Protein AF-A0A2V5HSL1-F1 (afdb_monomer)

Foldseek 3Di:
DDDDDDDDPPPPPPDFWDWDWDDQLCVLVVPAVQFWDWDWDADPVVRGIDIDIFRAKHFPDRPPNTKIKGQDAPVPPDDDDDDDGDDDRDPPDFKDFGWDFDDCPCCVPGVITIITTPTMIGTPPCPDRPWGWHDPPPPDIDIDDDDDDPLVVPPPPVVSVD

pLDDT: mean 81.46, std 18.37, range [35.97, 97.44]

Mean predicted aligned error: 8.84 Å

InterPro domains:
  IPR012349 FMN-binding split barrel [G3DSA:2.30.110.10] (6-75)
  IPR012349 FMN-binding split barrel [G3DSA:2.30.110.10] (76-153)

Sequence (162 aa):
MTPKRSHHHHHHHHKVVQFDPYPLAPVYRLIQPGPVLLMTTGSLRDATHNVMTIGFHMMMQHESPPLIGITLGPWNHAPADQVEPPLIAAPHILANIECGVEDTTLVFKYAMWVLRPVKAWTKRGLHQPGTVFHHRGQGVMVADGEVIDLSQRMIKWQEFLD

Nearest PDB structures (foldseek):
  3e4v-assembly1_B  TM=8.737E-01  e=2.425E-10  Methylobacillus flagellatus KT

Solvent-accessible surface area (backbone atoms only — not comparable to full-atom values): 10424 Å² total; per-residue (Å²): 137,84,85,82,81,80,81,80,80,79,79,75,78,76,74,81,65,54,67,39,85,36,69,64,63,64,48,47,78,74,43,61,86,48,48,56,40,78,47,55,45,28,29,71,92,75,73,42,76,46,77,45,80,43,77,54,60,43,64,71,37,57,61,95,64,36,30,35,37,35,60,63,52,89,90,51,88,74,92,77,94,65,69,74,49,70,80,75,80,47,92,84,50,59,64,50,73,45,63,46,84,68,44,62,88,42,30,88,83,65,19,30,39,34,29,28,71,77,48,35,28,31,34,62,89,64,90,56,89,69,84,46,41,29,72,73,57,97,86,42,71,43,63,67,76,88,84,81,87,58,71,94,70,42,82,87,54,54,92,74,69,125

Secondary structure (DSSP, 8-state):
-PPPP---------PPP-EEE--SGGGHHHHTT-PPEEEEE--TTTT--EEEEE-SEEEEESSSS-EEEEE--TTSS---SS--PPP---TT--EEEEEEEEE-TTHHHH-EEEEEEEEEEEETT--SPPPPEEE-STT-EEE-------GGG-TT-GGG--

Radius of gyration: 19.49 Å; Cα contacts (8 Å, |Δi|>4): 245; chains: 1; bounding box: 58×34×68 Å

Organism: NCBI:txid1450541

Structure (mmCIF, N/CA/C/O backbone):
data_AF-A0A2V5HSL1-F1
#
_entry.id   AF-A0A2V5HSL1-F1
#
loop_
_atom_site.group_PDB
_atom_site.id
_atom_site.type_symbol
_atom_site.label_atom_id
_atom_site.label_alt_id
_atom_site.label_comp_id
_atom_site.label_asym_id
_atom_site.label_entity_id
_atom_site.label_seq_id
_atom_site.pdbx_PDB_ins_code
_atom_site.Cartn_x
_atom_site.Cartn_y
_atom_site.Cartn_z
_atom_site.occupancy
_atom_site.B_iso_or_equiv
_atom_site.auth_seq_id
_atom_site.auth_comp_id
_atom_site.auth_asym_id
_atom_site.auth_atom_id
_atom_site.pdbx_PDB_model_num
ATOM 1 N N . MET A 1 1 ? -39.343 -18.697 -42.629 1.00 41.25 1 MET A N 1
ATOM 2 C CA . MET A 1 1 ? -38.981 -17.336 -42.174 1.00 41.25 1 MET A CA 1
ATOM 3 C C . MET A 1 1 ? -38.807 -17.375 -40.664 1.00 41.25 1 MET A C 1
ATOM 5 O O . MET A 1 1 ? -39.775 -17.611 -39.959 1.00 41.25 1 MET A O 1
ATOM 9 N N . THR A 1 2 ? -37.574 -17.267 -40.178 1.00 37.53 2 THR A N 1
ATOM 10 C CA . THR A 1 2 ? -37.219 -17.272 -38.749 1.00 37.53 2 THR A CA 1
ATOM 11 C C . THR A 1 2 ? -37.430 -15.881 -38.133 1.00 37.53 2 THR A C 1
ATOM 13 O O . THR A 1 2 ? -37.124 -14.884 -38.792 1.00 37.53 2 THR A O 1
ATOM 16 N N . PRO A 1 3 ? -37.944 -15.766 -36.893 1.00 40.22 3 PRO A N 1
ATOM 17 C CA . PRO A 1 3 ? -38.173 -14.468 -36.271 1.00 40.22 3 PRO A CA 1
ATOM 18 C C . PRO A 1 3 ? -36.842 -13.866 -35.796 1.00 40.22 3 PRO A C 1
ATOM 20 O O . PRO A 1 3 ? -36.051 -14.521 -35.115 1.00 40.22 3 PRO A O 1
ATOM 23 N N . LYS A 1 4 ? -36.582 -12.607 -36.166 1.00 37.91 4 LYS A N 1
ATOM 24 C CA . LYS A 1 4 ? -35.424 -11.838 -35.689 1.00 37.91 4 LYS A CA 1
ATOM 25 C C . LYS A 1 4 ? -35.581 -11.559 -34.189 1.00 37.91 4 LYS A C 1
ATOM 27 O O . LYS A 1 4 ? -36.530 -10.893 -33.786 1.00 37.91 4 LYS A O 1
ATOM 32 N N . ARG A 1 5 ? -34.634 -12.034 -33.371 1.00 44.00 5 ARG A N 1
ATOM 33 C CA . ARG A 1 5 ? -34.472 -11.595 -31.975 1.00 44.00 5 ARG A CA 1
ATOM 34 C C . ARG A 1 5 ? -34.102 -10.110 -31.962 1.00 44.00 5 ARG A C 1
ATOM 36 O O . ARG A 1 5 ? -33.092 -9.721 -32.542 1.00 44.00 5 ARG A O 1
ATOM 43 N N . SER A 1 6 ? -34.909 -9.294 -31.293 1.00 38.91 6 SER A N 1
ATOM 44 C CA . SER A 1 6 ? -34.571 -7.911 -30.967 1.00 38.91 6 SER A CA 1
ATOM 45 C C . SER A 1 6 ? -33.485 -7.901 -29.891 1.00 38.91 6 SER A C 1
ATOM 47 O O . SER A 1 6 ? -33.714 -8.341 -28.764 1.00 38.91 6 SER A O 1
ATOM 49 N N . HIS A 1 7 ? -32.298 -7.407 -30.232 1.00 40.47 7 HIS A N 1
ATOM 50 C CA . HIS A 1 7 ? -31.260 -7.111 -29.252 1.00 40.47 7 HIS A CA 1
ATOM 51 C C . HIS A 1 7 ? -31.676 -5.871 -28.452 1.00 40.47 7 HIS A C 1
ATOM 53 O O . HIS A 1 7 ? -31.637 -4.751 -28.959 1.00 40.47 7 HIS A O 1
ATOM 59 N N . HIS A 1 8 ? -32.091 -6.065 -27.201 1.00 36.66 8 HIS A N 1
ATOM 60 C CA . HIS A 1 8 ? -32.171 -4.971 -26.241 1.00 36.66 8 HIS A CA 1
ATOM 61 C C . HIS A 1 8 ? -30.748 -4.559 -25.857 1.00 36.66 8 HIS A C 1
ATOM 63 O O . HIS A 1 8 ? -30.055 -5.271 -25.133 1.00 36.66 8 HIS A O 1
ATOM 69 N N . HIS A 1 9 ? -30.306 -3.407 -26.359 1.00 37.47 9 HIS A N 1
ATOM 70 C CA . HIS A 1 9 ? -29.132 -2.726 -25.832 1.00 37.47 9 HIS A CA 1
ATOM 71 C C . HIS A 1 9 ? -29.469 -2.197 -24.435 1.00 37.47 9 HIS A C 1
ATOM 73 O O . HIS A 1 9 ? -30.113 -1.160 -24.285 1.00 37.47 9 HIS A O 1
ATOM 79 N N . HIS A 1 10 ? -29.039 -2.913 -23.396 1.00 38.44 10 HIS A N 1
ATOM 80 C CA . HIS A 1 10 ? -28.945 -2.329 -22.066 1.00 38.44 10 HIS A CA 1
ATOM 81 C C . HIS A 1 10 ? -27.828 -1.285 -22.083 1.00 38.44 10 HIS A C 1
ATOM 83 O O . HIS A 1 10 ? -26.644 -1.611 -22.015 1.00 38.44 10 HIS A O 1
ATOM 89 N N . HIS A 1 11 ? -28.208 -0.013 -22.186 1.00 36.59 11 HIS A N 1
ATOM 90 C CA . HIS A 1 11 ? -27.325 1.090 -21.840 1.00 36.59 11 HIS A CA 1
ATOM 91 C C . HIS A 1 11 ? -27.039 1.018 -20.337 1.00 36.59 11 HIS A C 1
ATOM 93 O O . HIS A 1 11 ? -27.795 1.536 -19.517 1.00 36.59 11 HIS A O 1
ATOM 99 N N . HIS A 1 12 ? -25.943 0.360 -19.959 1.00 43.25 12 HIS A N 1
ATOM 100 C CA . HIS A 1 12 ? -25.367 0.554 -18.639 1.00 43.25 12 HIS A CA 1
ATOM 101 C C . HIS A 1 12 ? -24.840 1.986 -18.573 1.00 43.25 12 HIS A C 1
ATOM 103 O O . HIS A 1 12 ? -23.772 2.299 -19.092 1.00 43.25 12 HIS A O 1
ATOM 109 N N . HIS A 1 13 ? -25.602 2.879 -17.944 1.00 42.84 13 HIS A N 1
ATOM 110 C CA . HIS A 1 13 ? -25.047 4.120 -17.426 1.00 42.84 13 HIS A CA 1
ATOM 111 C C . HIS A 1 13 ? -23.983 3.751 -16.391 1.00 42.84 13 HIS A C 1
ATOM 113 O O . HIS A 1 13 ? -24.293 3.457 -15.235 1.00 42.84 13 HIS A O 1
ATOM 119 N N . HIS A 1 14 ? -22.719 3.714 -16.813 1.00 49.56 14 HIS A N 1
ATOM 120 C CA . HIS A 1 14 ? -21.598 3.673 -15.890 1.00 49.56 14 HIS A CA 1
ATOM 121 C C . HIS A 1 14 ? -21.644 4.965 -15.076 1.00 49.56 14 HIS A C 1
ATOM 123 O O . HIS A 1 14 ? -21.307 6.039 -15.570 1.00 49.56 14 HIS A O 1
ATOM 129 N N . LYS A 1 15 ? -22.133 4.875 -13.833 1.00 56.97 15 LYS A N 1
ATOM 130 C CA . LYS A 1 15 ? -21.980 5.960 -12.864 1.00 56.97 15 LYS A CA 1
ATOM 131 C C . LYS 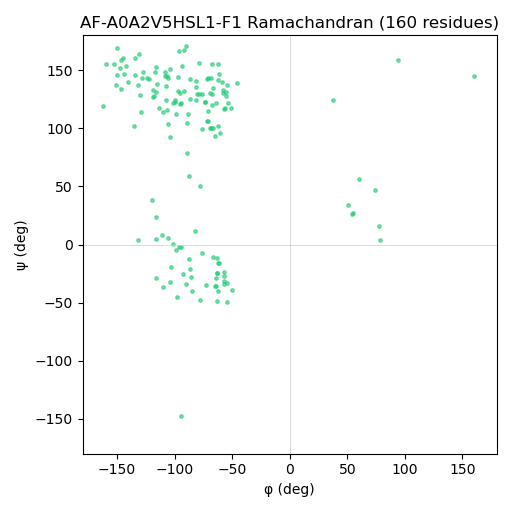A 1 15 ? -20.490 6.278 -12.788 1.00 56.97 15 LYS A C 1
ATOM 133 O O . LYS A 1 15 ? -19.696 5.390 -12.482 1.00 56.97 15 LYS A O 1
ATOM 138 N N . VAL A 1 16 ? -20.131 7.524 -13.084 1.00 64.88 16 VAL A N 1
ATOM 139 C CA . VAL A 1 16 ? -18.763 8.017 -12.925 1.00 64.88 16 VAL A CA 1
ATOM 140 C C . VAL A 1 16 ? -18.369 7.806 -11.466 1.00 64.88 16 VAL A C 1
ATOM 142 O O . VAL A 1 16 ? -19.008 8.347 -10.563 1.00 64.88 16 VAL A O 1
ATOM 145 N N . VAL A 1 17 ? -17.362 6.968 -11.233 1.00 75.81 17 VAL A N 1
ATOM 146 C CA . VAL A 1 17 ? -16.816 6.741 -9.895 1.00 75.81 17 VAL A CA 1
ATOM 147 C C . VAL A 1 17 ? -16.009 7.978 -9.525 1.00 75.81 17 VAL A C 1
ATOM 149 O O . VAL A 1 17 ? -15.108 8.374 -10.259 1.00 75.81 17 VAL A O 1
ATOM 152 N N . GLN A 1 18 ? -16.367 8.610 -8.412 1.00 84.75 18 GLN A N 1
ATOM 153 C CA . GLN A 1 18 ? -15.687 9.796 -7.901 1.00 84.75 18 GLN A CA 1
ATOM 154 C C . GLN A 1 18 ? -14.837 9.418 -6.693 1.00 84.75 18 GLN A C 1
ATOM 156 O O . GLN A 1 18 ? -15.241 8.583 -5.881 1.00 84.75 18 GLN A O 1
ATOM 161 N N . PHE A 1 19 ? -13.680 10.059 -6.579 1.00 87.50 19 PHE A N 1
ATOM 162 C CA . PHE A 1 19 ? -12.764 9.906 -5.459 1.00 87.50 19 PHE A CA 1
ATOM 163 C C . PHE A 1 19 ? -12.485 11.273 -4.839 1.00 87.50 19 PHE A C 1
ATOM 165 O O . PHE A 1 19 ? -12.383 12.267 -5.562 1.00 87.50 19 PHE A O 1
ATOM 172 N N . ASP A 1 20 ? -12.360 11.307 -3.518 1.00 90.44 20 ASP A N 1
ATOM 173 C CA . ASP A 1 20 ? -11.987 12.495 -2.757 1.00 90.44 20 ASP A CA 1
ATOM 174 C C . ASP A 1 20 ? -10.538 12.354 -2.261 1.00 90.44 20 ASP A C 1
ATOM 176 O O . ASP A 1 20 ? -10.108 11.231 -1.970 1.00 90.44 20 ASP A O 1
ATOM 180 N N . PRO A 1 21 ? -9.758 13.451 -2.187 1.00 91.88 21 PRO A N 1
ATOM 181 C CA . PRO A 1 21 ? -8.401 13.408 -1.651 1.00 91.88 21 PRO A CA 1
ATOM 182 C C . PRO A 1 21 ? -8.366 12.805 -0.246 1.00 91.88 21 PRO A C 1
ATOM 184 O O . PRO A 1 21 ? -9.189 13.141 0.605 1.00 91.88 21 PRO A O 1
ATOM 187 N N . TYR A 1 22 ? -7.383 11.945 -0.004 1.00 90.31 22 TYR A N 1
ATOM 188 C CA . TYR A 1 22 ? -7.153 11.296 1.278 1.00 90.31 22 TYR A CA 1
ATOM 189 C C . TYR A 1 22 ? -5.801 11.744 1.855 1.00 90.31 22 TYR A C 1
ATOM 191 O O . TYR A 1 22 ? -4.806 11.738 1.122 1.00 90.31 22 TYR A O 1
ATOM 199 N N . PRO A 1 23 ? -5.726 12.153 3.135 1.00 91.69 23 PRO A N 1
ATOM 200 C CA . PRO A 1 23 ? -4.466 12.576 3.738 1.00 91.69 23 PRO A CA 1
ATOM 201 C C . PRO A 1 23 ? -3.430 11.442 3.759 1.00 91.69 23 PRO A C 1
ATOM 203 O O . PRO A 1 23 ? -3.779 10.277 3.932 1.00 91.69 23 PRO A O 1
ATOM 206 N N . LEU A 1 24 ? -2.143 11.776 3.612 1.00 91.25 24 LEU A N 1
ATOM 207 C CA . LEU A 1 24 ? -1.077 10.766 3.555 1.00 91.25 24 LEU A CA 1
ATOM 208 C C . LEU A 1 24 ? -0.776 10.110 4.910 1.00 91.25 24 LEU A C 1
ATOM 210 O O . LEU A 1 24 ? -0.477 8.920 4.941 1.00 91.25 24 LEU A O 1
ATOM 214 N N . ALA A 1 25 ? -0.870 10.860 6.013 1.00 90.06 25 ALA A N 1
ATOM 215 C CA . ALA A 1 25 ? -0.601 10.353 7.362 1.00 90.06 25 ALA A CA 1
A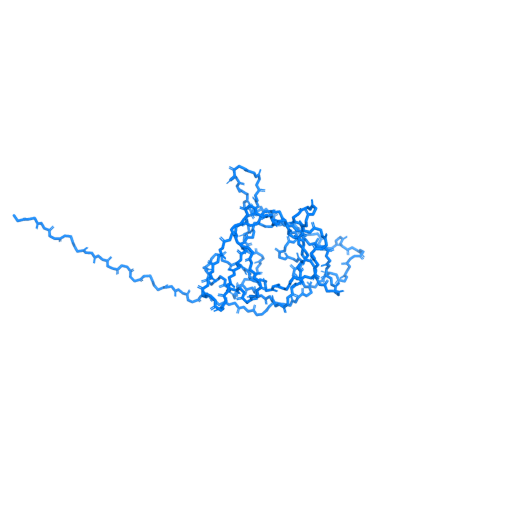TOM 216 C C . ALA A 1 25 ? -1.432 9.095 7.712 1.00 90.06 25 ALA A C 1
ATOM 218 O O . ALA A 1 25 ? -0.840 8.075 8.055 1.00 90.06 25 ALA A O 1
ATOM 219 N N . PRO A 1 26 ? -2.765 9.064 7.513 1.00 91.50 26 PRO A N 1
ATOM 220 C CA . PRO A 1 26 ? -3.578 7.888 7.809 1.00 91.50 26 PRO A CA 1
ATOM 221 C C . PRO A 1 26 ? -3.588 6.806 6.712 1.00 91.50 26 PRO A C 1
ATOM 223 O O . PRO A 1 26 ? -4.386 5.876 6.801 1.00 91.50 26 PRO A O 1
ATOM 226 N N . VAL A 1 27 ? -2.715 6.845 5.690 1.00 92.00 27 VAL A N 1
ATOM 227 C CA . VAL A 1 27 ? -2.665 5.799 4.634 1.00 92.00 27 VAL A CA 1
ATOM 228 C C . VAL A 1 27 ? -2.433 4.400 5.211 1.00 92.00 27 VAL A C 1
ATOM 230 O O . VAL A 1 27 ? -2.931 3.419 4.653 1.00 92.00 27 VAL A O 1
ATOM 233 N N . TYR A 1 28 ? -1.773 4.293 6.369 1.00 92.44 28 TYR A N 1
ATOM 234 C CA . TYR A 1 28 ? -1.626 3.020 7.074 1.00 92.44 28 TYR A CA 1
ATOM 235 C C . TYR A 1 28 ? -2.973 2.334 7.342 1.00 92.44 28 TYR A C 1
ATOM 237 O O . TYR A 1 28 ? -3.049 1.112 7.237 1.00 92.44 28 TYR A O 1
ATOM 245 N N . ARG A 1 29 ? -4.055 3.093 7.577 1.00 92.25 29 ARG A N 1
ATOM 246 C CA . ARG A 1 29 ? -5.405 2.554 7.821 1.00 92.25 29 ARG A CA 1
ATOM 247 C C . ARG A 1 29 ? -5.956 1.780 6.613 1.00 92.25 29 ARG A C 1
ATOM 249 O O . ARG A 1 29 ? -6.796 0.905 6.790 1.00 92.25 29 ARG A O 1
ATOM 256 N N . LEU A 1 30 ? -5.474 2.066 5.399 1.00 92.62 30 LEU A N 1
ATOM 257 C CA . LEU A 1 30 ? -5.884 1.383 4.165 1.00 92.62 30 LEU A CA 1
ATOM 258 C C . LEU A 1 30 ? -5.090 0.096 3.898 1.00 92.62 30 LEU A C 1
ATOM 260 O O . LEU A 1 30 ? -5.593 -0.800 3.230 1.00 92.62 30 LEU A O 1
ATOM 264 N N . ILE A 1 31 ? -3.849 0.009 4.383 1.00 94.62 31 ILE A N 1
ATOM 265 C CA . ILE A 1 31 ? -2.888 -1.041 4.001 1.00 94.62 31 ILE A CA 1
ATOM 266 C C . ILE A 1 31 ? -2.607 -2.023 5.139 1.00 94.62 31 ILE A C 1
ATOM 268 O O . ILE A 1 31 ? -2.457 -3.219 4.897 1.00 94.62 31 ILE A O 1
ATOM 272 N N . GLN A 1 32 ? -2.560 -1.549 6.384 1.00 94.62 32 GLN A N 1
ATOM 273 C CA . GLN A 1 32 ? -2.204 -2.342 7.563 1.00 94.62 32 GLN A CA 1
ATOM 274 C C . GLN A 1 32 ? -3.078 -3.592 7.788 1.00 94.62 32 GLN A C 1
ATOM 276 O O . GLN A 1 32 ? -2.512 -4.602 8.208 1.00 94.62 32 GLN A O 1
ATOM 281 N N . PRO A 1 33 ? -4.393 -3.606 7.472 1.00 93.31 33 PRO A N 1
ATOM 282 C CA . PRO A 1 33 ? -5.200 -4.831 7.545 1.00 93.31 33 PRO A CA 1
ATOM 283 C C . PRO A 1 33 ? -4.758 -5.944 6.577 1.00 93.31 33 PRO A C 1
ATOM 285 O O . PRO A 1 33 ? -5.218 -7.076 6.686 1.00 93.31 33 PRO A O 1
ATOM 288 N N . GLY A 1 34 ? -3.879 -5.642 5.617 1.00 95.19 34 GLY A N 1
ATOM 289 C CA . GLY A 1 34 ? -3.389 -6.588 4.618 1.00 95.19 34 GLY A CA 1
ATOM 290 C C . GLY A 1 34 ? -4.402 -6.934 3.519 1.00 95.19 34 GLY A C 1
ATOM 291 O O . GLY A 1 34 ? -4.584 -8.125 3.245 1.00 95.19 34 GLY A O 1
ATOM 292 N N . PRO A 1 35 ? -5.093 -5.959 2.892 1.00 95.69 35 PRO A N 1
ATOM 293 C CA . PRO A 1 35 ? -5.967 -6.243 1.758 1.00 95.69 35 PRO A CA 1
ATOM 294 C C . PRO A 1 35 ? -5.170 -6.701 0.537 1.00 95.69 35 PRO A C 1
ATOM 296 O O . PRO A 1 35 ? -4.023 -6.322 0.344 1.00 95.69 35 PRO A O 1
ATOM 299 N N . VAL A 1 36 ? -5.789 -7.441 -0.366 1.00 95.38 36 VAL A N 1
ATOM 300 C CA . VAL A 1 36 ? -5.261 -7.651 -1.711 1.00 95.38 36 VAL A CA 1
ATOM 301 C C . VAL A 1 36 ? -5.301 -6.329 -2.471 1.00 95.38 36 VAL A C 1
ATOM 303 O O . VAL A 1 36 ? -6.341 -5.675 -2.538 1.00 95.38 36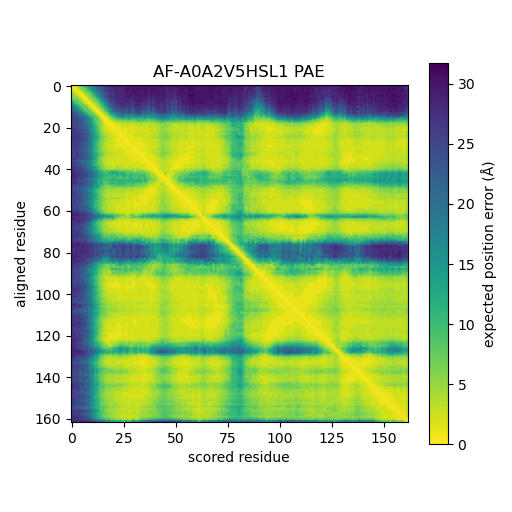 VAL A O 1
ATOM 306 N N . LEU A 1 37 ? -4.174 -5.953 -3.071 1.00 94.44 37 LEU A N 1
ATOM 307 C CA . LEU A 1 37 ? -4.041 -4.716 -3.835 1.00 94.44 37 LEU A CA 1
ATOM 308 C C . LEU A 1 37 ? -4.054 -4.997 -5.336 1.00 94.44 37 LEU A C 1
ATOM 310 O O . LEU A 1 37 ? -3.590 -6.045 -5.794 1.00 94.44 37 LEU A O 1
ATOM 314 N N . LEU A 1 38 ? -4.523 -4.019 -6.108 1.00 92.38 38 LEU A N 1
ATOM 315 C CA . LEU A 1 38 ? -4.214 -3.921 -7.529 1.00 92.38 38 LEU A CA 1
ATOM 316 C C . LEU A 1 38 ? -3.096 -2.898 -7.701 1.00 92.38 38 LEU A C 1
ATOM 318 O O . LEU A 1 38 ? -3.236 -1.750 -7.291 1.00 92.38 38 LEU A O 1
ATOM 322 N N . MET A 1 39 ? -1.993 -3.323 -8.304 1.00 90.00 39 MET A N 1
ATOM 323 C CA . MET A 1 39 ? -0.881 -2.461 -8.662 1.00 90.00 39 MET A CA 1
ATOM 324 C C . MET A 1 39 ? -0.956 -2.151 -10.147 1.00 90.00 39 MET A C 1
ATOM 326 O O . MET A 1 39 ? -0.928 -3.050 -10.988 1.00 90.00 39 MET A O 1
ATOM 330 N N . THR A 1 40 ? -1.030 -0.865 -10.452 1.00 86.81 40 THR A N 1
ATOM 331 C CA . THR A 1 40 ? -0.934 -0.341 -11.807 1.00 86.81 40 THR A CA 1
ATOM 332 C C . THR A 1 40 ? 0.488 0.122 -12.077 1.00 86.81 40 THR A C 1
ATOM 334 O O . THR A 1 40 ? 1.061 0.868 -11.285 1.00 86.81 40 THR A O 1
ATOM 337 N N . THR A 1 41 ? 1.047 -0.284 -13.207 1.00 80.56 41 THR A N 1
ATOM 338 C CA . THR A 1 41 ? 2.301 0.254 -13.753 1.00 80.56 41 THR A CA 1
ATOM 339 C C . THR A 1 41 ? 2.081 0.605 -15.221 1.00 80.56 41 THR A C 1
ATOM 341 O O . THR A 1 41 ? 1.087 0.189 -15.814 1.00 80.56 41 THR A O 1
ATOM 344 N N . GLY A 1 42 ? 2.956 1.396 -15.836 1.00 73.88 42 GLY A N 1
ATOM 345 C CA . GLY A 1 42 ? 2.791 1.721 -17.254 1.00 73.88 42 GLY A CA 1
ATOM 346 C C . GLY A 1 42 ? 3.533 2.968 -17.693 1.00 73.88 42 GLY A C 1
ATOM 347 O O . GLY A 1 42 ? 3.629 3.906 -16.922 1.00 73.88 42 GLY A O 1
ATOM 348 N N . SER A 1 43 ? 4.047 2.997 -18.919 1.00 67.19 43 SER A N 1
ATOM 349 C CA . SER A 1 43 ? 4.791 4.135 -19.462 1.00 67.19 43 SER A CA 1
ATOM 350 C C . SER A 1 43 ? 3.874 5.064 -20.248 1.00 67.19 43 SER A C 1
ATOM 352 O O . SER A 1 43 ? 3.295 4.656 -21.255 1.00 67.19 43 SER A O 1
ATOM 354 N N . LEU A 1 44 ? 3.805 6.340 -19.849 1.00 65.62 44 LEU A N 1
ATOM 355 C CA . LEU A 1 44 ? 3.140 7.376 -20.650 1.00 65.62 44 LEU A CA 1
ATOM 356 C C . LEU A 1 44 ? 3.847 7.593 -21.994 1.00 65.62 44 LEU A C 1
ATOM 358 O O . LEU A 1 44 ? 3.187 7.828 -23.003 1.00 65.62 44 LEU A O 1
ATOM 362 N N . ARG A 1 45 ? 5.182 7.480 -22.018 1.00 71.25 45 ARG A N 1
ATOM 363 C CA . ARG A 1 45 ? 5.997 7.616 -23.235 1.00 71.25 45 ARG A CA 1
ATOM 364 C C . ARG A 1 45 ? 5.651 6.548 -24.266 1.00 71.25 45 ARG A C 1
ATOM 366 O O . ARG A 1 45 ? 5.603 6.842 -25.456 1.00 71.25 45 ARG A O 1
ATOM 373 N N . ASP A 1 46 ? 5.415 5.328 -23.799 1.00 72.25 46 ASP A N 1
ATOM 374 C CA . ASP A 1 46 ? 5.208 4.163 -24.661 1.00 72.25 46 ASP A CA 1
ATOM 375 C C . ASP A 1 46 ? 3.727 3.734 -24.715 1.00 72.25 46 ASP A C 1
ATOM 377 O O . ASP A 1 46 ? 3.398 2.709 -25.308 1.00 72.25 46 ASP A O 1
ATOM 381 N N . ALA A 1 47 ? 2.833 4.518 -24.098 1.00 74.44 47 ALA A N 1
ATOM 382 C CA . ALA A 1 47 ? 1.398 4.257 -23.955 1.00 74.44 47 ALA A CA 1
ATOM 383 C C . ALA A 1 47 ? 1.065 2.851 -23.413 1.00 74.44 47 ALA A C 1
ATOM 385 O O . ALA A 1 47 ? 0.052 2.246 -23.778 1.00 74.44 47 ALA A O 1
ATOM 386 N N . THR A 1 48 ? 1.914 2.318 -22.532 1.00 74.31 48 THR A N 1
ATOM 387 C CA . THR A 1 48 ? 1.735 0.991 -21.940 1.00 74.31 48 THR A CA 1
ATOM 388 C C . THR A 1 48 ? 1.082 1.092 -20.575 1.00 74.31 48 THR A C 1
ATOM 390 O O . THR A 1 48 ? 1.355 2.007 -19.807 1.00 74.31 48 THR A O 1
ATOM 393 N N . HIS A 1 49 ? 0.234 0.119 -20.256 1.00 76.69 49 HIS A N 1
ATOM 394 C CA . HIS A 1 49 ? -0.390 -0.009 -18.947 1.00 76.69 49 HIS A CA 1
ATOM 395 C C . HIS A 1 49 ? -0.434 -1.483 -18.568 1.00 76.69 49 HIS A C 1
ATOM 397 O O . HIS A 1 49 ? -0.715 -2.341 -19.405 1.00 76.69 49 HIS A O 1
ATOM 403 N N . ASN A 1 50 ? -0.168 -1.768 -17.304 1.00 80.69 50 ASN A N 1
ATOM 404 C CA . ASN A 1 50 ? -0.246 -3.089 -16.722 1.00 80.69 50 ASN A CA 1
ATOM 405 C C . ASN A 1 50 ? -0.980 -2.997 -15.386 1.00 80.69 50 ASN A C 1
ATOM 407 O O . ASN A 1 50 ? -0.860 -2.010 -14.659 1.00 80.69 50 ASN A O 1
ATOM 411 N N . VAL A 1 51 ? -1.737 -4.039 -15.071 1.00 85.00 51 VAL A N 1
ATOM 412 C CA . VAL A 1 51 ? -2.406 -4.195 -13.784 1.00 85.00 51 VAL A CA 1
ATOM 413 C C . VAL A 1 51 ? -2.078 -5.581 -13.269 1.00 85.00 51 VAL A C 1
ATOM 415 O O . VAL A 1 51 ? -2.259 -6.571 -13.976 1.00 85.00 51 VAL A O 1
ATOM 418 N N . MET A 1 52 ? -1.616 -5.657 -12.029 1.00 86.81 52 MET A N 1
ATOM 419 C CA . MET A 1 52 ? -1.318 -6.917 -11.362 1.00 86.81 52 MET A CA 1
ATOM 420 C C . MET A 1 52 ? -1.876 -6.933 -9.947 1.00 86.81 52 MET A C 1
ATOM 422 O O . MET A 1 52 ? -2.157 -5.893 -9.357 1.00 86.81 52 MET A O 1
ATOM 426 N N . THR A 1 53 ? -2.033 -8.126 -9.392 1.00 90.56 53 THR A N 1
ATOM 427 C CA . THR A 1 53 ? -2.493 -8.310 -8.019 1.00 90.56 53 THR A CA 1
ATOM 428 C C . THR A 1 53 ? -1.298 -8.467 -7.085 1.00 90.56 53 THR A C 1
ATOM 430 O O . THR A 1 53 ? -0.430 -9.299 -7.339 1.00 90.56 53 THR A O 1
ATOM 433 N N . ILE A 1 54 ? -1.267 -7.710 -5.988 1.00 92.62 54 ILE A N 1
ATOM 434 C CA . ILE A 1 54 ? -0.236 -7.815 -4.949 1.00 92.62 54 ILE A CA 1
ATOM 435 C C . ILE A 1 54 ? -0.880 -8.316 -3.657 1.00 92.62 54 ILE A C 1
ATOM 437 O O . ILE A 1 54 ? -1.747 -7.661 -3.081 1.00 92.62 54 ILE A O 1
ATOM 441 N N . GLY A 1 55 ? -0.436 -9.491 -3.204 1.00 92.62 55 GLY A N 1
ATOM 442 C CA . GLY A 1 55 ? -0.784 -10.046 -1.891 1.00 92.62 55 GLY A CA 1
ATOM 443 C C . GLY A 1 55 ? 0.333 -9.916 -0.854 1.00 92.62 55 GLY A C 1
ATOM 444 O O . GLY A 1 55 ? 0.067 -10.009 0.337 1.00 92.62 55 GLY A O 1
ATOM 445 N N . PHE A 1 56 ? 1.581 -9.708 -1.289 1.00 95.50 56 PHE A N 1
ATOM 446 C CA . PHE A 1 56 ? 2.745 -9.600 -0.405 1.00 95.50 56 PHE A CA 1
ATOM 447 C C . PHE A 1 56 ? 3.161 -8.136 -0.280 1.00 95.50 56 PHE A C 1
ATOM 449 O O . PHE A 1 56 ? 3.923 -7.615 -1.098 1.00 95.50 56 PHE A O 1
ATOM 456 N N . HIS A 1 57 ? 2.621 -7.474 0.739 1.00 97.12 57 HIS A N 1
ATOM 457 C CA . HIS A 1 57 ? 2.935 -6.093 1.086 1.00 97.12 57 HIS A CA 1
ATOM 458 C C . HIS A 1 57 ? 2.782 -5.856 2.592 1.00 97.12 57 HIS A C 1
ATOM 460 O O . HIS A 1 57 ? 2.267 -6.711 3.313 1.00 97.12 57 HIS A O 1
ATOM 466 N N . MET A 1 58 ? 3.258 -4.707 3.066 1.00 97.06 58 MET A N 1
ATOM 467 C CA . MET A 1 58 ? 3.105 -4.267 4.451 1.00 97.06 58 MET A C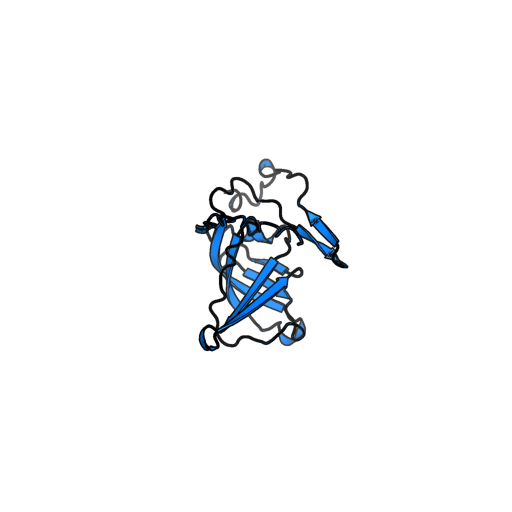A 1
ATOM 468 C C . MET A 1 58 ? 3.284 -2.755 4.582 1.00 97.06 58 MET A C 1
ATOM 470 O O . MET A 1 58 ? 4.026 -2.140 3.815 1.00 97.06 58 MET A O 1
ATOM 474 N N . MET A 1 59 ? 2.690 -2.168 5.622 1.00 96.44 59 MET A N 1
ATOM 475 C CA . MET A 1 59 ? 3.150 -0.873 6.125 1.00 96.44 59 MET A CA 1
ATOM 476 C C . MET A 1 59 ? 4.520 -1.036 6.789 1.00 96.44 59 MET A C 1
ATOM 478 O O . MET A 1 59 ? 4.695 -1.910 7.635 1.00 96.44 59 MET A O 1
ATOM 482 N N . MET A 1 60 ? 5.477 -0.187 6.418 1.00 96.25 60 MET A N 1
ATOM 483 C CA . MET A 1 60 ? 6.819 -0.140 7.010 1.00 96.25 60 MET A CA 1
ATOM 484 C C . MET A 1 60 ? 6.990 1.038 7.974 1.00 96.25 60 MET A C 1
ATOM 486 O O . MET A 1 60 ? 7.712 0.920 8.960 1.00 96.25 60 MET A O 1
ATOM 490 N N . GLN A 1 61 ? 6.321 2.163 7.709 1.00 94.00 61 GLN A N 1
ATOM 491 C CA . GLN A 1 61 ? 6.412 3.382 8.517 1.00 94.00 61 GLN A CA 1
ATOM 492 C C . GLN A 1 61 ? 5.100 4.174 8.436 1.00 94.00 61 GLN A C 1
ATOM 494 O O . GLN A 1 61 ? 4.535 4.283 7.349 1.00 94.00 61 GLN A O 1
ATOM 499 N N . HIS A 1 62 ? 4.611 4.701 9.568 1.00 86.50 62 HIS A N 1
ATOM 500 C CA . HIS A 1 62 ? 3.341 5.444 9.638 1.00 86.50 62 HIS A CA 1
ATOM 501 C C . HIS A 1 62 ? 3.490 6.875 9.107 1.00 86.50 62 HIS A C 1
ATOM 503 O O . HIS A 1 62 ? 2.694 7.308 8.282 1.00 86.50 62 HIS A O 1
ATOM 509 N N . GLU A 1 63 ? 4.528 7.597 9.541 1.00 83.19 63 GLU A N 1
ATOM 510 C CA . GLU A 1 63 ? 4.717 9.015 9.219 1.00 83.19 63 GLU A CA 1
ATOM 511 C C . GLU A 1 63 ? 6.199 9.383 9.033 1.00 83.19 63 GLU A C 1
ATOM 513 O O . GLU A 1 63 ? 7.089 8.682 9.508 1.00 83.19 63 GLU A O 1
ATOM 518 N N . SER A 1 64 ? 6.453 10.513 8.361 1.00 81.50 64 SER A N 1
ATOM 519 C CA . SER A 1 64 ? 7.777 11.123 8.111 1.00 81.50 64 SER A CA 1
ATOM 520 C C . SER A 1 64 ? 8.827 10.296 7.333 1.00 81.50 64 SER A C 1
ATOM 522 O O . SER A 1 64 ? 9.955 10.160 7.811 1.00 81.50 64 SER A O 1
ATOM 524 N N . PRO A 1 65 ? 8.548 9.812 6.106 1.00 89.88 65 PRO A N 1
ATOM 525 C CA . PRO A 1 65 ? 7.259 9.713 5.415 1.00 89.88 65 PRO A CA 1
ATOM 526 C C . PRO A 1 65 ? 6.581 8.347 5.665 1.00 89.88 65 PRO A C 1
ATOM 528 O O . PRO A 1 65 ? 7.231 7.422 6.155 1.00 89.88 65 PRO A O 1
ATOM 531 N N . PRO A 1 66 ? 5.289 8.172 5.322 1.00 93.50 66 PRO A N 1
ATOM 532 C CA . PRO A 1 66 ? 4.714 6.833 5.247 1.00 93.50 66 PRO A CA 1
ATOM 533 C C . PRO A 1 66 ? 5.494 5.982 4.238 1.00 93.50 66 PRO A C 1
ATOM 535 O O . PRO A 1 66 ? 5.859 6.472 3.169 1.00 93.50 66 PRO A O 1
ATOM 538 N N . LEU A 1 67 ? 5.727 4.710 4.563 1.00 97.06 67 LEU A N 1
ATOM 539 C CA . LEU A 1 67 ? 6.423 3.763 3.686 1.00 97.06 67 LEU A CA 1
ATOM 540 C C . LEU A 1 67 ? 5.645 2.456 3.580 1.00 97.06 67 LEU A C 1
ATOM 542 O O . LEU A 1 67 ? 5.170 1.920 4.585 1.00 97.06 67 LEU A O 1
ATOM 546 N N . ILE A 1 68 ? 5.561 1.928 2.363 1.00 97.38 68 ILE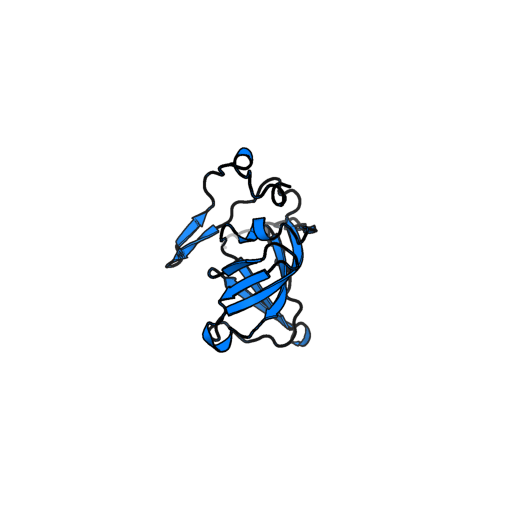 A N 1
ATOM 547 C CA . ILE A 1 68 ? 4.932 0.649 2.038 1.00 97.38 68 ILE A CA 1
ATOM 548 C C . ILE A 1 68 ? 5.999 -0.264 1.444 1.00 97.38 68 ILE A C 1
ATOM 550 O O . ILE A 1 68 ? 6.666 0.095 0.477 1.00 97.38 68 ILE A O 1
ATOM 554 N N . GLY A 1 69 ? 6.144 -1.459 2.004 1.00 97.19 69 GLY A N 1
ATOM 555 C CA . GLY A 1 69 ? 6.964 -2.513 1.422 1.00 97.19 69 GLY A CA 1
ATOM 556 C C . GLY A 1 69 ? 6.109 -3.391 0.522 1.00 97.19 69 GLY A C 1
ATOM 557 O O . GLY A 1 69 ? 5.049 -3.839 0.956 1.00 97.19 69 GLY A O 1
ATOM 558 N N . ILE A 1 70 ? 6.564 -3.678 -0.698 1.00 96.62 70 ILE A N 1
ATOM 559 C CA . ILE A 1 70 ? 5.941 -4.682 -1.574 1.00 96.62 70 ILE A CA 1
ATOM 560 C C . ILE A 1 70 ? 6.976 -5.688 -2.068 1.00 96.62 70 ILE A C 1
ATOM 562 O O . ILE A 1 70 ? 8.139 -5.342 -2.282 1.00 96.62 70 ILE A O 1
ATOM 566 N N . THR A 1 71 ? 6.553 -6.930 -2.295 1.00 93.38 71 THR A N 1
ATOM 567 C CA . THR A 1 71 ? 7.375 -7.923 -2.994 1.00 93.38 71 THR A CA 1
ATOM 568 C C . THR A 1 71 ? 6.953 -8.015 -4.455 1.00 93.38 71 THR A C 1
ATOM 570 O O . THR A 1 71 ? 5.867 -8.500 -4.771 1.00 93.38 71 THR A O 1
ATOM 573 N N . LEU A 1 72 ? 7.835 -7.582 -5.352 1.00 88.62 72 LEU A N 1
ATOM 574 C CA . LEU A 1 72 ? 7.640 -7.599 -6.797 1.00 88.62 72 LEU A CA 1
ATOM 575 C C . LEU A 1 72 ? 8.913 -8.116 -7.477 1.00 88.62 72 LEU A C 1
ATOM 577 O O . LEU A 1 72 ? 9.911 -7.407 -7.594 1.00 88.62 72 LEU A O 1
ATOM 581 N N . GLY A 1 73 ? 8.887 -9.380 -7.897 1.00 79.75 73 GLY A N 1
ATOM 582 C CA . GLY A 1 73 ? 10.026 -10.035 -8.540 1.00 79.75 73 GLY A CA 1
ATOM 583 C C . GLY A 1 73 ? 10.062 -9.897 -10.064 1.00 79.75 73 GLY A C 1
ATOM 584 O O . GLY A 1 73 ? 9.070 -9.483 -10.669 1.00 79.75 73 GLY A O 1
ATOM 585 N N . PRO A 1 74 ? 11.177 -10.314 -10.694 1.00 72.75 74 PRO A N 1
ATOM 586 C CA . PRO A 1 74 ? 11.384 -10.248 -12.147 1.00 72.75 74 PRO A CA 1
ATOM 587 C C . PRO A 1 74 ? 10.457 -11.169 -12.959 1.00 72.75 74 PRO A C 1
ATOM 589 O O . PRO A 1 74 ? 10.406 -11.067 -14.178 1.00 72.75 74 PRO A O 1
ATOM 592 N N . TRP A 1 75 ? 9.728 -12.074 -12.300 1.00 68.81 75 TRP A N 1
ATOM 593 C CA . TRP A 1 75 ? 8.703 -12.924 -12.917 1.00 68.81 75 TRP A CA 1
ATOM 594 C C . TRP A 1 75 ? 7.385 -12.187 -13.205 1.00 68.81 75 TRP A C 1
ATOM 596 O O . TRP A 1 75 ? 6.500 -12.754 -13.841 1.00 68.81 75 TRP A O 1
ATOM 606 N N . ASN A 1 76 ? 7.238 -10.940 -12.749 1.00 59.66 76 ASN A N 1
ATOM 607 C CA . ASN A 1 76 ? 6.126 -10.071 -13.125 1.00 59.66 76 ASN A CA 1
ATOM 608 C C . ASN A 1 76 ? 6.476 -9.330 -14.427 1.00 59.66 76 ASN A C 1
ATOM 610 O O . ASN A 1 76 ? 7.628 -8.957 -14.637 1.00 59.66 76 ASN A O 1
ATOM 614 N N . HIS A 1 77 ? 5.505 -9.135 -15.322 1.00 49.91 77 HIS A N 1
ATOM 615 C CA . HIS A 1 77 ? 5.753 -8.510 -16.627 1.00 49.91 77 HIS A CA 1
ATOM 616 C C . HIS A 1 77 ? 6.414 -7.119 -16.513 1.00 49.91 77 HIS A C 1
ATOM 618 O O . HIS A 1 77 ? 5.884 -6.252 -15.825 1.00 49.91 77 HIS A O 1
ATOM 624 N N . ALA A 1 78 ? 7.528 -6.982 -17.252 1.00 42.53 78 ALA A N 1
ATOM 625 C CA . ALA A 1 78 ? 8.377 -5.832 -17.608 1.00 42.53 78 ALA A CA 1
ATOM 626 C C . ALA A 1 78 ? 8.628 -4.722 -16.550 1.00 42.53 78 ALA A C 1
ATOM 628 O O . ALA A 1 78 ? 7.681 -4.076 -16.098 1.00 42.53 78 ALA A O 1
ATOM 629 N N . PRO A 1 79 ? 9.903 -4.406 -16.225 1.00 44.22 79 PRO A N 1
ATOM 630 C CA . PRO A 1 79 ? 10.236 -3.207 -15.458 1.00 44.22 79 PRO A CA 1
ATOM 631 C C . PRO A 1 79 ? 9.812 -1.952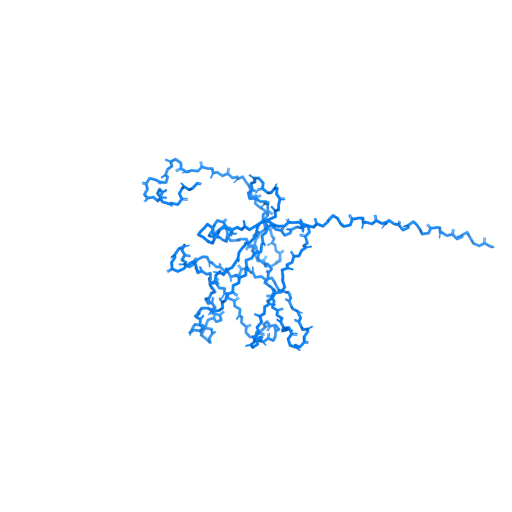 -16.235 1.00 44.22 79 PRO A C 1
ATOM 633 O O . PRO A 1 79 ? 9.935 -1.900 -17.459 1.00 44.22 79 PRO A O 1
ATOM 636 N N . ALA A 1 80 ? 9.295 -0.953 -15.524 1.00 42.34 80 ALA A N 1
ATOM 637 C CA . ALA A 1 80 ? 8.954 0.339 -16.101 1.00 42.34 80 ALA A CA 1
ATOM 638 C C . ALA A 1 80 ? 9.980 1.380 -15.634 1.00 42.34 80 ALA A C 1
ATOM 640 O O . ALA A 1 80 ? 10.182 1.539 -14.432 1.00 42.34 80 ALA A O 1
ATOM 641 N N . ASP A 1 81 ? 10.631 2.063 -16.578 1.00 35.97 81 ASP A N 1
ATOM 642 C CA . ASP A 1 81 ? 11.806 2.899 -16.287 1.00 35.97 81 ASP A CA 1
ATOM 643 C C . ASP A 1 81 ? 11.471 4.341 -15.854 1.00 35.97 81 ASP A C 1
ATOM 645 O O . ASP A 1 81 ? 12.296 4.977 -15.204 1.00 35.97 81 ASP A O 1
ATOM 649 N N . GLN A 1 82 ? 10.278 4.869 -16.164 1.00 39.88 82 GLN A N 1
ATOM 650 C CA . GLN A 1 82 ? 9.784 6.197 -15.742 1.00 39.88 82 GLN A CA 1
ATOM 651 C C . GLN A 1 82 ? 8.254 6.252 -15.911 1.00 39.88 82 GLN A C 1
ATOM 653 O O . GLN A 1 82 ? 7.789 6.084 -17.040 1.00 39.88 82 GLN A O 1
ATOM 658 N N . VAL A 1 83 ? 7.453 6.462 -14.851 1.00 49.88 83 VAL A N 1
ATOM 659 C CA . VAL A 1 83 ? 5.980 6.361 -14.965 1.00 49.88 83 VAL A CA 1
ATOM 660 C C . VAL A 1 83 ? 5.171 7.255 -14.013 1.00 49.88 83 VAL A C 1
ATOM 662 O O . VAL A 1 83 ? 5.527 7.405 -12.848 1.00 49.88 83 VAL A O 1
ATOM 665 N N . GLU A 1 84 ? 4.020 7.741 -14.498 1.00 51.03 84 GLU A N 1
ATOM 666 C CA . GLU A 1 84 ? 2.828 8.056 -13.693 1.00 51.03 84 GLU A CA 1
ATOM 667 C C . GLU A 1 84 ? 1.785 6.953 -13.970 1.00 51.03 84 GLU A C 1
ATOM 669 O O . GLU A 1 84 ? 1.205 6.918 -15.059 1.00 51.03 84 GLU A O 1
ATOM 674 N N . PRO A 1 85 ? 1.575 5.992 -13.057 1.00 59.88 85 PRO A N 1
ATOM 675 C CA . PRO A 1 85 ? 0.623 4.909 -13.275 1.00 59.88 85 PRO A CA 1
ATOM 676 C C . PRO A 1 85 ? -0.834 5.411 -13.207 1.00 59.88 85 PRO A C 1
ATOM 678 O O . PRO A 1 85 ? -1.149 6.276 -12.386 1.00 59.88 85 PRO A O 1
ATOM 681 N N . PRO A 1 86 ? -1.755 4.876 -14.032 1.00 59.81 86 PRO A N 1
ATOM 682 C CA . PRO A 1 86 ? -3.141 5.334 -14.060 1.00 59.81 86 PRO A CA 1
ATOM 683 C C . PRO A 1 86 ? -3.899 4.897 -12.800 1.00 59.81 86 PRO A C 1
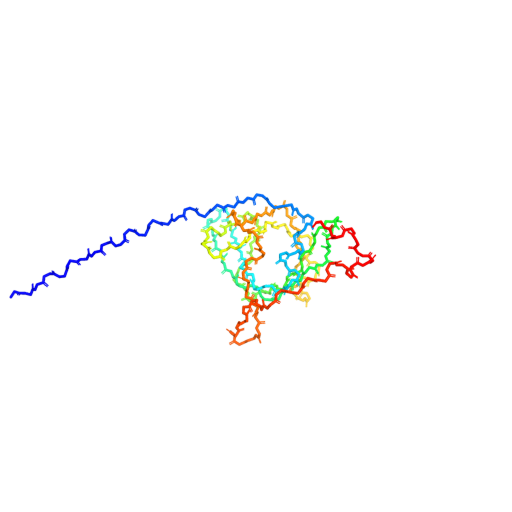ATOM 685 O O . PRO A 1 86 ? -3.766 3.763 -12.346 1.00 59.81 86 PRO A O 1
ATOM 688 N N . LEU A 1 87 ? -4.781 5.758 -12.287 1.00 68.38 87 LEU A N 1
ATOM 689 C CA . LEU A 1 87 ? -5.749 5.374 -11.254 1.00 68.38 87 LEU A CA 1
ATOM 690 C C . LEU A 1 87 ? -6.796 4.408 -11.833 1.00 68.38 87 LEU A C 1
ATOM 692 O O . LEU A 1 87 ? -7.259 4.586 -12.963 1.00 68.38 87 LEU A O 1
ATOM 696 N N . ILE A 1 88 ? -7.246 3.426 -11.043 1.00 74.25 88 ILE A N 1
ATOM 697 C CA . ILE A 1 88 ? -8.330 2.525 -11.463 1.00 74.25 88 ILE A CA 1
ATOM 698 C C . ILE A 1 88 ? -9.676 3.126 -11.047 1.00 74.25 88 ILE A C 1
ATOM 700 O O . ILE A 1 88 ? -10.094 3.051 -9.890 1.00 74.25 88 ILE A O 1
ATOM 704 N N . ALA A 1 89 ? -10.403 3.682 -12.016 1.00 72.44 89 ALA A N 1
ATOM 705 C CA . ALA A 1 89 ? -11.747 4.226 -11.818 1.00 72.44 89 ALA A CA 1
ATOM 706 C C . ALA A 1 89 ? -12.845 3.158 -11.998 1.00 72.44 89 ALA A C 1
ATOM 708 O O . ALA A 1 89 ? -13.723 3.287 -12.852 1.00 72.44 89 ALA A O 1
ATOM 709 N N . ALA A 1 90 ? -12.799 2.085 -11.198 1.00 76.62 90 ALA A N 1
ATOM 710 C CA . ALA A 1 90 ? -13.808 1.021 -11.216 1.00 76.62 90 ALA A CA 1
ATOM 711 C C . ALA A 1 90 ? -14.706 1.053 -9.959 1.00 76.62 90 ALA A C 1
ATOM 713 O O . ALA A 1 90 ? -14.231 1.410 -8.880 1.00 76.62 90 ALA A O 1
ATOM 714 N N . PRO A 1 91 ? -15.995 0.652 -10.045 1.00 76.56 91 PRO A N 1
ATOM 715 C CA . PRO A 1 91 ? -16.954 0.774 -8.935 1.00 76.56 91 PRO A CA 1
ATOM 716 C C . PRO A 1 91 ? -16.549 0.075 -7.632 1.00 76.56 91 PRO A C 1
ATOM 718 O O . PRO A 1 91 ? -17.041 0.447 -6.563 1.00 76.56 91 PRO A O 1
ATOM 721 N N . HIS A 1 92 ? -15.682 -0.932 -7.728 1.00 84.38 92 HIS A N 1
ATOM 722 C CA . HIS A 1 92 ? -15.230 -1.772 -6.620 1.00 84.38 92 HIS A CA 1
ATOM 723 C C . HIS A 1 92 ? -13.895 -1.318 -6.013 1.00 84.38 92 HIS A C 1
ATOM 725 O O . HIS A 1 92 ? -13.448 -1.907 -5.036 1.00 84.38 92 HIS A O 1
ATOM 731 N N . ILE A 1 93 ? -13.268 -0.271 -6.558 1.00 88.06 93 ILE A N 1
ATOM 732 C CA . ILE A 1 93 ? -12.050 0.309 -5.988 1.00 88.06 93 ILE A CA 1
ATOM 733 C C . ILE A 1 93 ? -12.437 1.247 -4.850 1.00 88.06 93 ILE A C 1
ATOM 735 O O . ILE A 1 93 ? -13.239 2.166 -5.026 1.00 88.06 93 ILE A O 1
ATOM 739 N N . LEU A 1 94 ? -11.874 0.987 -3.672 1.00 90.25 94 LEU A N 1
ATOM 740 C CA . LEU A 1 94 ? -12.153 1.743 -2.451 1.00 90.25 94 LEU A CA 1
ATOM 741 C C . LEU A 1 94 ? -11.203 2.925 -2.272 1.00 90.25 94 LEU A C 1
ATOM 743 O O . LEU A 1 94 ? -11.614 3.969 -1.769 1.00 90.25 94 LEU A O 1
ATOM 747 N N . ALA A 1 95 ? -9.955 2.765 -2.704 1.00 90.75 95 ALA A N 1
ATOM 748 C CA . ALA A 1 95 ? -8.926 3.783 -2.613 1.00 90.75 95 ALA A CA 1
ATOM 749 C C . ALA A 1 95 ? -7.888 3.611 -3.725 1.00 90.75 95 ALA A C 1
ATOM 751 O O . ALA A 1 95 ? -7.685 2.506 -4.228 1.00 90.75 95 ALA A O 1
ATOM 752 N N . ASN A 1 96 ? -7.219 4.704 -4.075 1.00 91.62 96 ASN A N 1
ATOM 753 C CA . ASN A 1 96 ? -5.999 4.690 -4.872 1.00 91.62 96 ASN A CA 1
ATOM 754 C C . ASN A 1 96 ? -4.886 5.375 -4.072 1.00 91.62 96 ASN A C 1
ATOM 756 O O . ASN A 1 96 ? -5.139 6.372 -3.393 1.00 91.62 96 ASN A O 1
ATOM 760 N N . ILE A 1 97 ? -3.665 4.857 -4.175 1.00 91.75 97 ILE A N 1
ATOM 761 C CA . ILE A 1 97 ? -2.472 5.430 -3.549 1.00 91.75 97 ILE A CA 1
ATOM 762 C C . ILE A 1 97 ? -1.414 5.548 -4.646 1.00 91.75 97 ILE A C 1
ATOM 764 O O . ILE A 1 97 ? -0.971 4.544 -5.199 1.00 91.75 97 ILE A O 1
ATOM 768 N N . GLU A 1 98 ? -1.049 6.778 -4.988 1.00 91.44 98 GLU A N 1
ATOM 769 C CA . GLU A 1 98 ? 0.068 7.073 -5.882 1.00 91.44 98 GLU A CA 1
ATOM 770 C C . GLU A 1 98 ? 1.359 6.992 -5.068 1.00 91.44 98 GLU A C 1
ATOM 772 O O . GLU A 1 98 ? 1.459 7.613 -4.006 1.00 91.44 98 GLU A O 1
ATOM 777 N N . CYS A 1 99 ? 2.345 6.247 -5.561 1.00 91.75 99 CYS A N 1
ATOM 778 C CA . CYS A 1 99 ? 3.608 6.020 -4.868 1.00 91.75 99 CYS A CA 1
ATOM 779 C C . CYS A 1 99 ? 4.808 6.324 -5.766 1.00 91.75 99 CYS A C 1
ATOM 781 O O . CYS A 1 99 ? 4.810 5.972 -6.944 1.00 91.75 99 CYS A O 1
ATOM 783 N N . GLY A 1 100 ? 5.859 6.889 -5.173 1.00 91.00 100 GLY A N 1
ATOM 784 C CA . GLY A 1 100 ? 7.210 6.880 -5.732 1.00 91.00 100 GLY A CA 1
ATOM 785 C C . GLY A 1 100 ? 8.023 5.703 -5.189 1.00 91.00 100 GLY A C 1
ATOM 786 O O . GLY A 1 100 ? 7.769 5.230 -4.080 1.00 91.00 100 GLY A O 1
ATOM 787 N N . VAL A 1 101 ? 9.012 5.235 -5.953 1.00 93.19 101 VAL A N 1
ATOM 788 C CA . VAL A 1 101 ? 10.015 4.284 -5.446 1.00 93.19 101 VAL A CA 1
ATOM 789 C C . VAL A 1 101 ? 10.964 5.036 -4.516 1.00 93.19 101 VAL A C 1
ATOM 791 O O . VAL A 1 101 ? 11.569 6.023 -4.927 1.00 93.19 101 VAL A O 1
ATOM 794 N N . GLU A 1 102 ? 11.070 4.575 -3.273 1.00 95.19 102 GLU A N 1
ATOM 795 C CA . GLU A 1 102 ? 11.895 5.196 -2.233 1.00 95.19 102 GLU A CA 1
ATOM 796 C C . GLU A 1 102 ? 13.249 4.495 -2.083 1.00 95.19 102 GLU A C 1
ATOM 798 O O . GLU A 1 102 ? 14.282 5.153 -2.021 1.00 95.19 102 GLU A O 1
ATOM 803 N N . ASP A 1 103 ? 13.256 3.159 -2.048 1.00 95.62 103 ASP A N 1
ATOM 804 C CA . ASP A 1 103 ? 14.477 2.365 -1.878 1.00 95.62 103 ASP A CA 1
ATOM 805 C C . ASP A 1 103 ? 14.381 1.040 -2.647 1.00 95.62 103 ASP A C 1
ATOM 807 O O . ASP A 1 103 ? 13.375 0.321 -2.594 1.00 95.62 103 ASP A O 1
ATOM 811 N N . THR A 1 104 ? 15.457 0.718 -3.366 1.00 96.31 104 THR A N 1
ATOM 812 C CA . THR A 1 104 ? 15.613 -0.497 -4.174 1.00 96.31 104 THR A CA 1
ATOM 813 C C . THR A 1 104 ? 16.730 -1.417 -3.681 1.00 96.31 104 THR A C 1
ATOM 815 O O . THR A 1 104 ? 17.018 -2.431 -4.318 1.00 96.31 104 THR A O 1
ATOM 818 N N . THR A 1 105 ? 17.374 -1.106 -2.555 1.00 97.44 105 THR A N 1
ATOM 819 C CA . THR A 1 105 ? 18.543 -1.835 -2.030 1.00 97.44 105 THR A CA 1
ATOM 820 C C . THR A 1 105 ? 18.249 -3.323 -1.805 1.00 97.44 105 THR A C 1
ATOM 822 O O . THR A 1 105 ? 19.119 -4.175 -1.987 1.00 97.44 105 THR A O 1
ATOM 825 N N . LEU A 1 106 ? 17.003 -3.663 -1.458 1.00 96.69 106 LEU A N 1
ATOM 826 C CA . LEU A 1 106 ? 16.561 -5.038 -1.209 1.00 96.69 106 LEU A CA 1
ATOM 827 C C . LEU A 1 106 ? 15.929 -5.731 -2.426 1.00 96.69 106 LEU A C 1
ATOM 829 O O . LEU A 1 106 ? 15.608 -6.920 -2.343 1.00 96.69 106 LEU A O 1
ATOM 833 N N . VAL A 1 107 ? 15.790 -5.047 -3.566 1.00 94.94 107 VAL A N 1
ATOM 834 C CA . VAL A 1 107 ? 15.126 -5.597 -4.760 1.00 94.94 107 VAL A CA 1
ATOM 835 C C . VAL A 1 107 ? 15.883 -6.805 -5.293 1.00 94.94 107 VAL A C 1
ATOM 837 O O . VAL A 1 107 ? 15.290 -7.858 -5.502 1.00 94.94 107 VAL A O 1
ATOM 840 N N . PHE A 1 108 ? 17.202 -6.704 -5.458 1.00 92.56 108 PHE A N 1
ATOM 841 C CA . PHE A 1 108 ? 17.980 -7.811 -6.018 1.00 92.56 108 PHE A CA 1
ATOM 842 C C . PHE A 1 108 ? 17.974 -9.051 -5.111 1.00 92.56 108 PHE A C 1
ATOM 844 O O . PHE A 1 108 ? 17.957 -10.181 -5.591 1.00 92.56 108 PHE A O 1
ATOM 851 N N . LYS A 1 109 ? 17.973 -8.843 -3.790 1.00 95.31 109 LYS A N 1
ATOM 852 C CA . LYS A 1 109 ? 18.080 -9.931 -2.814 1.00 95.31 109 LYS A CA 1
ATOM 853 C C . LYS A 1 109 ? 16.736 -10.586 -2.498 1.00 95.31 109 LYS A C 1
ATOM 855 O O . LYS A 1 109 ? 16.681 -11.799 -2.324 1.00 95.31 109 LYS A O 1
ATOM 860 N N . TYR A 1 110 ? 15.675 -9.790 -2.390 1.00 95.50 110 TYR A N 1
ATOM 861 C CA . TYR A 1 110 ? 14.381 -10.232 -1.862 1.00 95.50 110 TYR A CA 1
ATOM 862 C C . TYR A 1 110 ? 13.191 -9.835 -2.730 1.00 95.50 110 TYR A C 1
ATOM 864 O O . TYR A 1 110 ? 12.053 -10.055 -2.322 1.00 95.50 110 TYR A O 1
ATOM 872 N N . ALA A 1 111 ? 13.427 -9.221 -3.893 1.00 93.81 111 ALA A N 1
ATOM 873 C CA . ALA A 1 111 ? 12.379 -8.598 -4.694 1.00 93.81 111 ALA A CA 1
ATOM 874 C C . ALA A 1 111 ? 11.556 -7.570 -3.893 1.00 93.81 111 ALA A C 1
ATOM 876 O O . ALA A 1 111 ? 10.387 -7.343 -4.193 1.00 93.81 111 ALA A O 1
ATOM 877 N N . MET A 1 112 ? 12.149 -6.977 -2.852 1.00 96.25 112 MET A N 1
ATOM 878 C CA . MET A 1 112 ? 11.467 -6.057 -1.950 1.00 96.25 112 MET A CA 1
ATOM 879 C C . MET A 1 112 ? 11.713 -4.617 -2.385 1.00 96.25 112 MET A C 1
ATOM 881 O O . MET A 1 112 ? 12.858 -4.166 -2.426 1.00 96.25 112 MET A O 1
ATOM 885 N N . TRP A 1 113 ? 10.625 -3.916 -2.673 1.00 96.12 113 TRP A N 1
ATOM 886 C CA . TRP A 1 113 ? 10.607 -2.504 -3.030 1.00 96.12 113 TRP A CA 1
ATOM 887 C C . TRP A 1 113 ? 10.042 -1.710 -1.864 1.00 96.12 113 TRP A C 1
ATOM 889 O O . TRP A 1 113 ? 9.025 -2.105 -1.288 1.00 96.12 113 TRP A O 1
ATOM 899 N N . VAL A 1 114 ? 10.675 -0.585 -1.547 1.00 96.69 114 VAL A N 1
ATOM 900 C CA . VAL A 1 114 ? 10.125 0.389 -0.605 1.00 96.69 114 VAL A CA 1
ATOM 901 C C . VAL A 1 114 ? 9.494 1.511 -1.411 1.00 96.69 114 VAL A C 1
ATOM 903 O O . VAL A 1 114 ? 10.140 2.114 -2.268 1.00 96.69 114 VAL A O 1
ATOM 906 N N . LEU A 1 115 ? 8.220 1.769 -1.150 1.00 95.81 115 LEU A N 1
ATOM 907 C CA . LEU A 1 115 ? 7.411 2.764 -1.833 1.00 95.81 115 LEU A CA 1
ATOM 908 C C . LEU A 1 115 ? 7.001 3.867 -0.859 1.00 95.81 115 LEU A C 1
ATOM 910 O O . LEU A 1 115 ? 6.572 3.582 0.260 1.00 95.81 115 LEU A O 1
ATOM 914 N N . ARG A 1 116 ? 7.066 5.117 -1.314 1.00 95.50 116 ARG A N 1
ATOM 915 C CA . ARG A 1 116 ? 6.579 6.289 -0.584 1.00 95.50 116 ARG A CA 1
ATOM 916 C C . ARG A 1 116 ? 5.280 6.790 -1.218 1.00 95.50 116 ARG A C 1
ATOM 918 O O . ARG A 1 116 ? 5.324 7.251 -2.361 1.00 95.50 116 ARG A O 1
ATOM 925 N N . PRO A 1 117 ? 4.138 6.750 -0.507 1.00 94.44 117 PRO A N 1
ATOM 926 C CA . PRO A 1 117 ? 2.923 7.437 -0.926 1.00 94.44 117 PRO A CA 1
ATOM 927 C C . PRO A 1 117 ? 3.170 8.932 -1.154 1.00 94.44 117 PRO A C 1
ATOM 929 O O . PRO A 1 117 ? 3.742 9.612 -0.301 1.00 94.44 117 PRO A O 1
ATOM 932 N N . VAL A 1 118 ? 2.721 9.444 -2.300 1.00 93.44 118 VAL A N 1
ATOM 933 C CA . VAL A 1 118 ? 2.816 10.865 -2.681 1.00 93.44 118 VAL A CA 1
ATOM 934 C C . VAL A 1 118 ? 1.446 11.523 -2.830 1.00 93.44 118 VAL A C 1
ATOM 936 O O . VAL A 1 118 ? 1.319 12.720 -2.579 1.00 93.44 118 VAL A O 1
ATOM 939 N N . LYS A 1 119 ? 0.410 10.752 -3.186 1.00 91.88 119 LYS A N 1
ATOM 940 C CA . LYS A 1 119 ? -1.000 11.169 -3.174 1.00 91.88 119 LYS A CA 1
ATOM 941 C C . LYS A 1 119 ? -1.884 9.975 -2.834 1.00 91.88 119 LYS A C 1
ATOM 943 O O . LYS A 1 119 ? -1.535 8.836 -3.132 1.00 91.88 119 LYS A O 1
ATOM 948 N N . ALA A 1 120 ? -3.040 10.229 -2.239 1.00 91.56 120 ALA A N 1
ATOM 949 C CA . ALA A 1 120 ? -4.033 9.198 -1.985 1.00 91.56 120 ALA A CA 1
ATOM 950 C C . ALA A 1 120 ? -5.443 9.747 -2.199 1.00 91.56 120 ALA A C 1
ATOM 952 O O . ALA A 1 120 ? -5.692 10.946 -2.050 1.00 91.56 120 ALA A O 1
ATOM 953 N N . TRP A 1 121 ? -6.365 8.850 -2.535 1.00 92.44 121 TRP A N 1
ATOM 954 C CA . TRP A 1 121 ? -7.781 9.156 -2.674 1.00 92.44 121 TRP A CA 1
ATOM 955 C C . TRP A 1 121 ? -8.632 7.990 -2.197 1.00 92.44 121 TRP A C 1
ATOM 957 O O . TRP A 1 121 ? -8.277 6.833 -2.421 1.00 92.44 121 TRP A O 1
ATOM 967 N N . THR A 1 122 ? -9.794 8.284 -1.624 1.00 91.88 122 THR A N 1
ATOM 968 C CA . THR A 1 122 ? -10.810 7.287 -1.268 1.00 91.88 122 THR A CA 1
ATOM 969 C C . THR A 1 122 ? -12.082 7.522 -2.064 1.00 91.88 122 THR A C 1
ATOM 971 O O . THR A 1 122 ? -12.363 8.625 -2.535 1.00 91.88 122 THR A O 1
ATOM 974 N N . LYS A 1 123 ? -12.849 6.456 -2.285 1.00 88.44 123 LYS A N 1
ATOM 975 C CA . LYS A 1 123 ? -14.120 6.533 -3.001 1.00 88.44 123 LYS A CA 1
ATOM 976 C C . LYS A 1 123 ? -15.055 7.510 -2.283 1.00 88.44 123 LYS A C 1
ATOM 978 O O . LYS A 1 123 ? -15.275 7.398 -1.079 1.00 88.44 123 LYS A O 1
ATOM 983 N N . ARG A 1 124 ? -15.641 8.444 -3.033 1.00 84.75 124 ARG A N 1
ATOM 984 C CA . ARG A 1 124 ? -16.581 9.432 -2.493 1.00 84.75 124 ARG A CA 1
ATOM 985 C C . ARG A 1 124 ? -17.771 8.741 -1.825 1.00 84.75 124 ARG A C 1
ATOM 987 O O . ARG A 1 124 ? -18.378 7.841 -2.409 1.00 84.75 124 ARG A O 1
ATOM 994 N N . GLY A 1 125 ? -18.121 9.196 -0.621 1.00 80.88 125 GLY A N 1
ATOM 995 C CA . GLY A 1 125 ? -19.230 8.645 0.171 1.00 80.88 125 GLY A CA 1
ATOM 996 C C . GLY A 1 125 ? -18.911 7.327 0.885 1.00 80.88 125 GLY A C 1
ATOM 997 O O . GLY A 1 125 ? -19.824 6.622 1.312 1.00 80.88 125 GLY A O 1
ATOM 998 N N . LEU A 1 126 ? -17.632 6.963 1.003 1.00 77.56 126 LEU A N 1
ATOM 999 C CA . LEU A 1 126 ? -17.197 5.828 1.809 1.00 77.56 126 LEU A CA 1
ATOM 1000 C C . LEU A 1 126 ? -17.235 6.214 3.302 1.00 77.56 126 LEU A C 1
ATOM 1002 O O . LEU A 1 126 ? -16.345 6.900 3.792 1.00 77.56 126 LEU A O 1
ATOM 1006 N N . HIS A 1 127 ? -18.299 5.819 4.010 1.00 59.28 127 HIS A N 1
ATOM 1007 C CA . HIS A 1 127 ? -18.540 6.193 5.417 1.00 59.28 127 HIS A CA 1
ATOM 1008 C C . HIS A 1 127 ? -17.895 5.247 6.450 1.00 59.28 127 HIS A C 1
ATOM 1010 O O . HIS A 1 127 ? -17.831 5.581 7.627 1.00 59.28 127 HIS A O 1
ATOM 1016 N N . GLN A 1 128 ? -17.419 4.080 6.015 1.00 62.97 128 GLN A N 1
ATOM 1017 C CA . GLN A 1 128 ? -16.637 3.096 6.776 1.00 62.97 128 GLN A CA 1
ATOM 1018 C C . GLN A 1 128 ? -15.654 2.434 5.800 1.00 62.97 128 GLN A C 1
ATOM 1020 O O . GLN A 1 128 ? -15.933 2.488 4.597 1.00 62.97 128 GLN A O 1
ATOM 1025 N N . PRO A 1 129 ? -14.544 1.810 6.245 1.00 64.19 129 PRO A N 1
ATOM 1026 C CA . PRO A 1 129 ? -13.710 1.025 5.342 1.00 64.19 129 PRO A CA 1
ATOM 1027 C C . PRO A 1 129 ? -14.615 0.049 4.586 1.00 64.19 129 PRO A C 1
ATOM 1029 O O . PRO A 1 129 ? -15.344 -0.731 5.194 1.00 64.19 129 PRO A O 1
ATOM 1032 N N . GLY A 1 130 ? -14.675 0.180 3.261 1.00 77.31 130 GLY A N 1
ATOM 1033 C CA . GLY 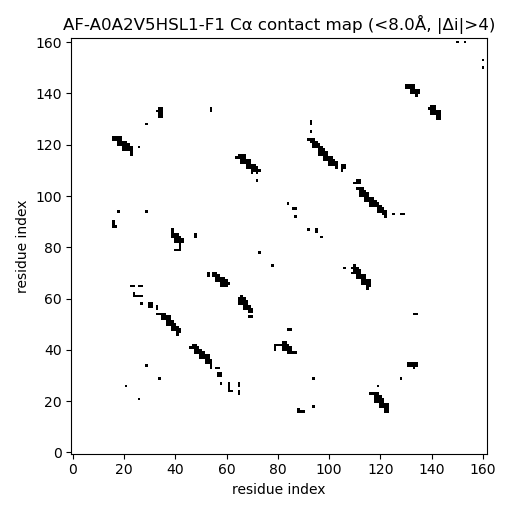A 1 130 ? -15.444 -0.764 2.458 1.00 77.31 130 GLY A CA 1
ATOM 1034 C C . GLY A 1 130 ? -14.845 -2.158 2.617 1.00 77.31 130 GLY A C 1
ATOM 1035 O O . GLY A 1 130 ? -13.656 -2.275 2.895 1.00 77.31 130 GLY A O 1
ATOM 1036 N N . THR A 1 131 ? -15.646 -3.199 2.405 1.00 88.75 131 THR A N 1
ATOM 1037 C CA . THR A 1 131 ? -15.166 -4.583 2.470 1.00 88.75 131 THR A CA 1
ATOM 1038 C C . THR A 1 131 ? -14.000 -4.798 1.506 1.00 88.75 131 THR A C 1
ATOM 1040 O O . THR A 1 131 ? -14.168 -4.679 0.288 1.00 88.75 131 THR A O 1
ATOM 1043 N N . VAL A 1 132 ? -12.833 -5.136 2.047 1.00 92.81 132 VAL A N 1
ATOM 1044 C CA . VAL A 1 132 ? -11.664 -5.590 1.293 1.00 92.81 132 VAL A CA 1
ATOM 1045 C C . VAL A 1 132 ? -11.589 -7.117 1.271 1.00 92.81 132 VAL A C 1
ATOM 1047 O O . VAL A 1 132 ? -12.299 -7.819 1.993 1.00 92.81 132 VAL A O 1
ATOM 1050 N N . PHE A 1 133 ? -10.738 -7.642 0.390 1.00 94.94 133 PHE A N 1
ATOM 1051 C CA . PHE A 1 133 ? -10.416 -9.065 0.322 1.00 94.94 133 PHE A CA 1
ATOM 1052 C C . PHE A 1 133 ? -9.003 -9.309 0.834 1.00 94.94 133 PHE A C 1
ATOM 1054 O O . PHE A 1 133 ? -8.106 -8.531 0.539 1.00 94.94 133 PHE A O 1
ATOM 1061 N N . HIS A 1 134 ? -8.787 -10.437 1.498 1.00 96.12 134 HIS A N 1
ATOM 1062 C CA . HIS A 1 134 ? -7.494 -10.922 1.966 1.00 96.12 134 HIS A CA 1
ATOM 1063 C C . HIS A 1 134 ? -7.191 -12.266 1.312 1.00 96.12 134 HIS A C 1
ATOM 1065 O O . HIS A 1 134 ? -8.038 -13.163 1.286 1.00 96.12 134 HIS A O 1
ATOM 1071 N N . HIS A 1 135 ? -5.978 -12.428 0.790 1.00 95.81 135 HIS A N 1
ATOM 1072 C CA . HIS A 1 135 ? -5.568 -13.676 0.149 1.00 95.81 135 HIS A CA 1
ATOM 1073 C C . HIS A 1 135 ? -5.138 -14.712 1.187 1.00 95.81 135 HIS A C 1
ATOM 1075 O O . HIS A 1 135 ? -4.376 -14.410 2.102 1.00 95.81 135 HIS A O 1
ATOM 1081 N N . ARG A 1 136 ? -5.595 -15.959 1.026 1.00 95.94 136 ARG A N 1
ATOM 1082 C CA . ARG A 1 136 ? -5.217 -17.105 1.875 1.00 95.94 136 ARG A CA 1
ATOM 1083 C C . ARG A 1 136 ? -4.354 -18.149 1.166 1.00 95.94 136 ARG A C 1
ATOM 1085 O O . ARG A 1 136 ? -4.088 -19.205 1.737 1.00 95.94 136 ARG A O 1
ATOM 1092 N N . GLY A 1 137 ? -3.901 -17.865 -0.053 1.00 89.12 137 GLY A N 1
ATOM 1093 C CA . GLY A 1 137 ? -3.205 -18.833 -0.898 1.00 89.12 137 GLY A CA 1
ATOM 1094 C C . GLY A 1 137 ? -4.142 -19.561 -1.864 1.00 89.12 137 GLY A C 1
ATOM 1095 O O . GLY A 1 137 ? -5.352 -19.616 -1.668 1.00 89.12 137 GLY A O 1
ATOM 1096 N N . GLN A 1 138 ? -3.568 -20.106 -2.942 1.00 91.94 138 GLN A N 1
ATOM 1097 C CA . GLN A 1 138 ? -4.268 -20.951 -3.930 1.00 91.94 138 GLN A CA 1
ATOM 1098 C C . GLN A 1 138 ? -5.527 -20.315 -4.557 1.00 91.94 138 GLN A C 1
ATOM 1100 O O . GLN A 1 138 ? -6.446 -21.008 -4.976 1.00 91.94 138 GLN A O 1
ATOM 1105 N N . GLY A 1 139 ? -5.575 -18.981 -4.614 1.00 88.94 139 GLY A N 1
ATOM 1106 C CA . GLY A 1 139 ? -6.723 -18.235 -5.143 1.00 88.94 139 GLY A CA 1
ATOM 1107 C C . GLY A 1 139 ? -7.904 -18.110 -4.176 1.00 88.94 139 GLY A C 1
ATOM 1108 O O . GLY A 1 139 ? -8.921 -17.531 -4.542 1.00 88.94 139 GLY A O 1
ATOM 1109 N N . VAL A 1 140 ? -7.777 -18.602 -2.941 1.00 95.12 140 VAL A N 1
ATOM 1110 C CA . VAL A 1 140 ? -8.798 -18.444 -1.904 1.00 95.12 140 VAL A CA 1
ATOM 1111 C C . VAL A 1 140 ? -8.703 -17.045 -1.303 1.00 95.12 140 VAL A C 1
ATOM 1113 O O . VAL A 1 140 ? -7.628 -16.605 -0.886 1.00 95.12 140 VAL A O 1
ATOM 1116 N N . MET A 1 141 ? -9.847 -16.366 -1.238 1.00 95.88 141 MET A N 1
ATOM 1117 C CA . MET A 1 141 ? -9.996 -15.033 -0.658 1.00 95.88 141 MET A CA 1
ATOM 1118 C C . MET A 1 141 ? -10.936 -15.085 0.545 1.00 95.88 141 MET A C 1
ATOM 1120 O O . MET A 1 141 ? -11.887 -15.864 0.566 1.00 95.88 141 MET A O 1
ATOM 1124 N N . VAL A 1 142 ? -10.690 -14.221 1.523 1.00 95.94 142 VAL A N 1
ATOM 1125 C CA . VAL A 1 142 ? -11.601 -13.934 2.635 1.00 95.94 142 VAL A CA 1
ATOM 1126 C C . VAL A 1 142 ? -11.977 -12.463 2.549 1.00 95.94 142 VAL A C 1
ATOM 1128 O O . VAL A 1 142 ? -11.097 -11.622 2.413 1.00 95.94 142 VAL A O 1
ATOM 1131 N N . ALA A 1 143 ? -13.268 -12.156 2.567 1.00 94.31 143 ALA A N 1
ATOM 1132 C CA . ALA A 1 143 ? -13.739 -10.783 2.721 1.00 94.31 143 ALA A CA 1
ATOM 1133 C C . ALA A 1 143 ? -13.658 -10.368 4.197 1.00 94.31 143 ALA A C 1
ATOM 1135 O O . ALA A 1 143 ? -13.698 -11.248 5.061 1.00 94.31 143 ALA A O 1
ATOM 1136 N N . ASP A 1 144 ? -13.574 -9.065 4.477 1.00 90.75 144 ASP A N 1
ATOM 1137 C CA . ASP A 1 144 ? -13.641 -8.560 5.854 1.00 90.75 144 ASP A CA 1
ATOM 1138 C C . ASP A 1 144 ? -14.781 -9.199 6.655 1.00 90.75 144 ASP A C 1
ATOM 1140 O O . ASP A 1 144 ? -15.895 -9.399 6.159 1.00 90.75 144 ASP A O 1
ATOM 1144 N N . GLY A 1 145 ? -14.472 -9.510 7.912 1.00 89.25 145 GLY A N 1
ATOM 1145 C CA . GLY A 1 145 ? -15.434 -9.990 8.894 1.00 89.25 145 GLY A CA 1
ATOM 1146 C C . GLY A 1 145 ? -16.000 -8.859 9.752 1.00 89.25 145 GLY A C 1
ATOM 1147 O O . GLY A 1 145 ? -16.154 -7.720 9.317 1.00 89.25 145 GLY A O 1
ATOM 1148 N N . GLU A 1 146 ? -16.311 -9.191 11.002 1.00 91.56 146 GLU A N 1
ATOM 1149 C CA . GLU A 1 146 ? -16.752 -8.219 12.001 1.00 91.56 146 GLU A CA 1
ATOM 1150 C C . GLU A 1 146 ? -15.629 -7.234 12.362 1.00 91.56 146 GLU A C 1
ATOM 1152 O O . GLU A 1 146 ? -14.489 -7.631 12.618 1.00 91.56 146 GLU A O 1
ATOM 1157 N N . VAL A 1 147 ? -15.970 -5.945 12.422 1.00 90.75 147 VAL A N 1
ATOM 1158 C CA . VAL A 1 147 ? -15.072 -4.889 12.899 1.00 90.75 147 VAL A CA 1
ATOM 1159 C C . VAL A 1 147 ? -15.184 -4.779 14.415 1.00 90.75 147 VAL A C 1
ATOM 1161 O O . VAL A 1 147 ? -16.267 -4.556 14.949 1.00 90.75 147 VAL A O 1
ATOM 1164 N N . ILE A 1 148 ? -14.046 -4.882 15.101 1.00 93.12 148 ILE A N 1
ATOM 1165 C CA . ILE A 1 148 ? -13.953 -4.718 16.554 1.00 93.12 148 ILE A CA 1
ATOM 1166 C C . ILE A 1 148 ? -13.213 -3.412 16.851 1.00 93.12 148 ILE A C 1
ATOM 1168 O O . ILE A 1 148 ? -12.018 -3.295 16.580 1.00 93.12 148 ILE A O 1
ATOM 1172 N N . ASP A 1 149 ? -13.912 -2.441 17.439 1.00 92.81 149 ASP A N 1
ATOM 1173 C CA . ASP A 1 149 ? -13.323 -1.168 17.861 1.00 92.81 149 ASP A CA 1
ATOM 1174 C C . ASP A 1 149 ? -12.762 -1.274 19.288 1.00 92.81 149 ASP A C 1
ATOM 1176 O O . ASP A 1 149 ? -13.495 -1.418 20.269 1.00 92.81 149 ASP A O 1
ATOM 1180 N N . LEU A 1 150 ? -11.434 -1.203 19.399 1.00 95.50 150 LEU A N 1
ATOM 1181 C CA . LEU A 1 150 ? -10.703 -1.170 20.668 1.00 95.50 150 LEU A CA 1
ATOM 1182 C C . LEU A 1 150 ? -9.945 0.151 20.866 1.00 95.50 150 LEU A C 1
ATOM 1184 O O . LEU A 1 150 ? -8.984 0.190 21.637 1.00 95.50 150 LEU A O 1
ATOM 1188 N N . SER A 1 151 ? -10.369 1.235 20.209 1.00 94.69 151 SER A N 1
ATOM 1189 C CA . SER A 1 151 ? -9.764 2.575 20.310 1.00 94.69 151 SER A CA 1
ATOM 1190 C C . SER A 1 151 ? -9.585 3.033 21.761 1.00 94.69 151 SER A C 1
ATOM 1192 O O . SER A 1 151 ? -8.523 3.522 22.135 1.00 94.69 151 SER A O 1
ATOM 1194 N N . GLN A 1 152 ? -10.557 2.745 22.630 1.00 95.75 152 GLN A N 1
ATOM 1195 C CA . GLN A 1 152 ? -10.503 3.060 24.066 1.00 95.75 152 GLN A CA 1
ATOM 1196 C C . GLN A 1 152 ? -9.354 2.365 24.823 1.00 95.75 152 GLN A C 1
ATOM 1198 O O . GLN A 1 152 ? -9.026 2.745 25.944 1.00 95.75 152 GLN A O 1
ATOM 1203 N N . ARG A 1 153 ? -8.733 1.333 24.238 1.00 96.19 153 ARG A N 1
ATOM 1204 C CA . ARG A 1 153 ? -7.592 0.608 24.820 1.00 96.19 153 ARG A CA 1
ATOM 1205 C C . ARG A 1 153 ? -6.239 1.064 24.271 1.00 96.19 153 ARG A C 1
ATOM 1207 O O . ARG A 1 153 ? -5.210 0.610 24.769 1.00 96.19 153 ARG A O 1
ATOM 1214 N N . MET A 1 154 ? -6.205 1.970 23.292 1.00 95.69 154 MET A N 1
ATOM 1215 C CA . MET A 1 154 ? -4.980 2.487 22.665 1.00 95.69 154 MET A CA 1
ATOM 1216 C C . MET A 1 154 ? -4.274 3.538 23.541 1.00 95.69 154 MET A C 1
ATOM 1218 O O . MET A 1 154 ? -3.919 4.618 23.089 1.00 95.69 154 MET A O 1
ATOM 1222 N N . ILE A 1 155 ? -4.036 3.237 24.821 1.00 95.75 155 ILE A N 1
ATOM 1223 C CA . ILE A 1 155 ? -3.510 4.190 25.821 1.00 95.75 155 ILE A CA 1
ATOM 1224 C C . ILE A 1 155 ? -2.097 4.715 25.516 1.00 95.75 155 ILE A C 1
ATOM 1226 O O . ILE A 1 155 ? -1.732 5.786 25.985 1.00 95.75 155 ILE A O 1
ATOM 1230 N N . LYS A 1 156 ? -1.297 3.960 24.753 1.00 96.44 156 LYS A N 1
ATOM 1231 C CA . LYS A 1 156 ? 0.090 4.314 24.407 1.00 96.44 156 LYS A CA 1
ATOM 1232 C C . LYS A 1 156 ? 0.209 5.077 23.086 1.00 96.44 156 LYS A C 1
ATOM 1234 O O . LYS A 1 156 ? 1.186 5.783 22.898 1.00 96.44 156 LYS A O 1
ATOM 1239 N N . TRP A 1 157 ? -0.755 4.887 22.195 1.00 92.38 157 TRP A N 1
ATOM 1240 C CA . TRP A 1 157 ? -0.683 5.228 20.773 1.00 92.38 157 TRP A CA 1
ATOM 1241 C C . TRP A 1 157 ? -1.782 6.236 20.418 1.00 92.38 157 TRP A C 1
ATOM 1243 O O . TRP A 1 157 ? -2.465 6.105 19.403 1.00 92.38 157 TRP A O 1
ATOM 1253 N N . GLN A 1 158 ? -2.024 7.172 21.337 1.00 91.38 158 GLN A N 1
ATOM 1254 C CA . GLN A 1 158 ? -3.116 8.144 21.270 1.00 91.38 158 GLN A CA 1
ATOM 1255 C C . GLN A 1 158 ? -2.958 9.078 20.069 1.00 91.38 158 GLN A C 1
ATOM 1257 O O . GLN A 1 158 ? -3.948 9.517 19.503 1.00 91.38 158 GLN A O 1
ATOM 1262 N N . GLU A 1 159 ? -1.723 9.321 19.640 1.00 87.88 159 GLU A N 1
ATOM 1263 C CA . GLU A 1 159 ? -1.378 10.103 18.457 1.00 87.88 159 GLU A CA 1
ATOM 1264 C C . GLU A 1 159 ? -1.904 9.513 17.140 1.00 87.88 159 GLU A C 1
ATOM 1266 O O . GLU A 1 159 ? -1.953 10.224 16.147 1.00 87.88 159 GLU A O 1
ATOM 1271 N N . PHE A 1 160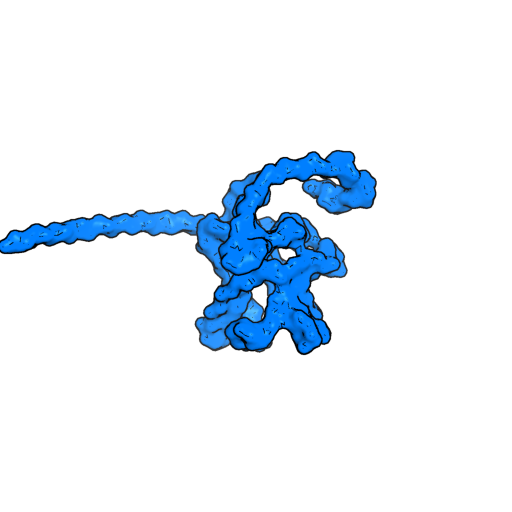 ? -2.317 8.241 17.123 1.00 85.81 160 PHE A N 1
ATOM 1272 C CA . PHE A 1 160 ? -2.914 7.591 15.949 1.00 85.81 160 PHE A CA 1
ATOM 1273 C C . PHE A 1 160 ? -4.447 7.488 16.034 1.00 85.81 160 PHE A C 1
ATOM 1275 O O . PHE A 1 160 ? -5.088 6.936 15.130 1.00 85.81 160 PHE A O 1
ATOM 1282 N N . LEU A 1 161 ? -5.042 7.995 17.119 1.00 83.38 161 LEU A N 1
ATOM 1283 C CA . LEU A 1 161 ? -6.486 8.107 17.304 1.00 83.38 161 LEU A CA 1
ATOM 1284 C C . LEU A 1 161 ? -6.970 9.461 16.760 1.00 83.38 161 LEU A C 1
ATOM 1286 O O . LEU A 1 161 ? -7.201 10.395 17.521 1.00 83.38 161 LEU A O 1
ATOM 1290 N N . ASP A 1 162 ? -7.105 9.544 15.437 1.00 68.94 162 ASP A N 1
ATOM 1291 C CA . ASP A 1 162 ? -7.821 10.634 14.744 1.00 68.94 162 ASP A CA 1
ATOM 1292 C C . ASP A 1 162 ? -9.328 10.385 14.680 1.00 68.94 162 ASP A C 1
ATOM 1294 O O . ASP A 1 162 ? -9.686 9.280 14.186 1.00 68.94 162 ASP A O 1
#